Protein 4H79 (pdb70)

Solvent-accessible surface area: 9775 Å² total; per-residue (Å²): 155,38,72,38,0,0,73,12,0,16,80,36,0,114,63,6,12,67,13,17,131,116,94,65,108,177,9,56,48,5,0,41,107,8,56,184,23,34,70,192,147,119,52,15,4,10,41,110,107,3,94,84,122,30,59,135,59,159,171,147,18,53,101,31,0,30,50,0,0,50,13,0,0,13,4,0,0,13,0,5,74,69,50,137,132,71,118,0,6,60,104,66,69,8,3,0,67,0,0,46,150,37,12,84,108,93,99,48,60,97,94,16,67,148,99,10,72,84,2,1,96,13,141,74,46,143,20,2,24,95,83,0,107,84,2,0,58,68,0,62,202,78,38,13,12,1,4,0,0,58,3,0,16,14,3,19,64,23,90,64,121,111,3,10,110,130,1,76,74,31,12,32,162,7,5,110,115

CATH classification: 1.10.520.40

InterPro domains:
  IPR013382 CRISPR-associated protein Cse2 [PF09485] (41-193)
  IPR013382 CRISPR-associated protein Cse2 [TIGR02548] (31-194)
  IPR038287 Cse2 superfamily [G3DSA:1.10.520.40] (1-194)

Sequence (177 aa):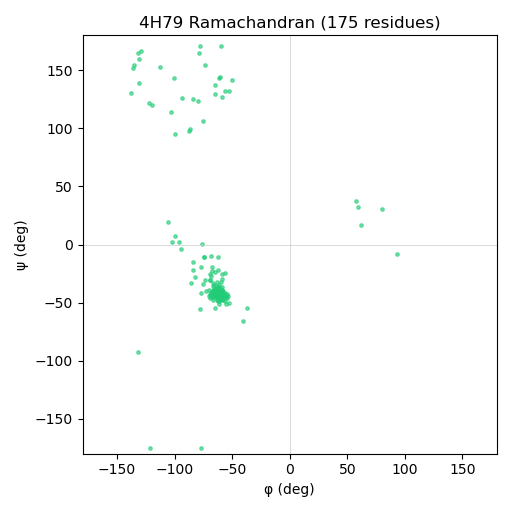
SLTWVGTFVDQRVREIQEGYRLDNPRAVATLARLRRGAGKLWGLILDDRFYADAPPLKEKDMEVAENSAHIALTLYAIHQQSRRDDRMHQRGWGLGEAVRRLMPSSEIDEPLRKRFVQVGHAVTYKALAQRLREIVTLLRRDAIPLDYGLLADQLYQFRTPQGAQRVRTAWGRGFHA

B-factor: mean 37.05, std 17.14, range [14.82, 121.48]

Radius of gyration: 15.54 Å; Cα contacts (8 Å, |Δi|>4): 210; chains: 1; bounding box: 42×28×43 Å

Foldseek 3Di:
DFDLLLVLLLVLLVVLQVCVLVVNPVSVVLLVVLQVCPLHPLVSQDDVSSVVPDDDDDDCLVVQSSLLSSLLSSLLSLLCPPVNPDRQADPPAALLLLLLVLDDVPDDPVVSVVLVLVLLVDPDLSSNSVSVSVSSNSSSVVVGHHHSSVSSRLSSLSPDPVSSVVSSVVSVVSNND

Secondary structure (DSSP, 8-state):
---HHHHHHHHHHHHHHHHHHTT-HHHHHHHHHHHHHTT--HHHH--HHHHHTPPP--TTHHHHHHHHHHHHHHHHHHHHTT--SS-SB-TT--HHHHHHTTS-TT---HHHHHHHHHHTT-SSHHHHHHHHHHHHHHHHHTT--B-HHHHHHHHHHTTSHHHHHHHHHHHHHHHH-

Structure (mmCIF, N/CA/C/O backbone):
data_4H79
#
_entry.id   4H79
#
_cell.length_a   86.749
_cell.length_b   86.749
_cell.length_c   70.016
_cell.angle_alpha   90.000
_cell.angle_beta   90.000
_cell.angle_gamma   120.000
#
_symmetry.space_group_name_H-M   'P 61'
#
loop_
_entity.id
_entity.type
_entity.pdbx_description
1 polymer 'CRISPR-associated protein, Cse2 family'
2 non-polymer 1,2-ETHANEDIOL
3 water water
#
loop_
_atom_site.group_PDB
_atom_site.id
_atom_site.type_symbol
_atom_site.label_atom_id
_atom_site.label_alt_id
_atom_site.label_comp_id
_atom_site.label_asym_id
_atom_site.label_entity_id
_atom_site.label_seq_id
_atom_site.pdbx_PDB_ins_code
_atom_site.Cartn_x
_atom_site.Cartn_y
_atom_site.Cartn_z
_atom_site.occupancy
_atom_site.B_iso_or_equiv
_atom_site.auth_seq_id
_atom_site.auth_comp_id
_atom_site.auth_asym_id
_atom_site.auth_atom_id
_atom_site.pdbx_PDB_model_num
ATOM 1 N N . SER A 1 13 ? -26.701 47.504 13.767 1.00 53.89 11 SER A N 1
ATOM 2 C CA . SER A 1 13 ? -26.117 47.875 12.432 1.00 45.17 11 SER A CA 1
ATOM 3 C C . SER A 1 13 ? -25.490 46.653 11.809 1.00 56.56 11 SER A C 1
ATOM 4 O O . SER A 1 13 ? -24.771 45.906 12.485 1.00 52.89 11 SER A O 1
ATOM 7 N N . LEU A 1 14 ? -25.754 46.458 10.521 1.00 39.90 12 LEU A N 1
ATOM 8 C CA . LEU A 1 14 ? -25.172 45.353 9.766 1.00 40.54 12 LEU A CA 1
ATOM 9 C C . LEU A 1 14 ? -23.968 45.756 8.884 1.00 42.60 12 LEU A C 1
ATOM 10 O O . LEU A 1 14 ? -23.910 46.862 8.299 1.00 37.71 12 LEU A O 1
ATOM 15 N N . THR A 1 15 ? -22.996 44.859 8.798 1.00 32.06 13 THR A N 1
ATOM 16 C CA . THR A 1 15 ? -21.887 45.069 7.859 1.00 36.25 13 THR A CA 1
ATOM 17 C C . THR A 1 15 ? -22.446 44.717 6.462 1.00 36.19 13 THR A C 1
ATOM 18 O O . THR A 1 15 ? -23.630 44.383 6.295 1.00 32.66 13 THR A O 1
ATOM 22 N N . TRP A 1 16 ? -21.574 44.738 5.474 1.00 33.37 14 TRP A N 1
ATOM 23 C CA . TRP A 1 16 ? -21.945 44.499 4.063 1.00 32.91 14 TRP A CA 1
ATOM 24 C C . TRP A 1 16 ? -22.525 43.116 3.892 1.00 34.42 14 TRP A C 1
ATOM 25 O O . TRP A 1 16 ? -23.491 42.943 3.095 1.00 35.92 14 TRP A O 1
ATOM 36 N N . VAL A 1 17 ? -22.028 42.122 4.653 1.00 33.42 15 VAL A N 1
ATOM 37 C CA . VAL A 1 17 ? -22.597 40.728 4.529 1.00 31.13 15 VAL A CA 1
ATOM 38 C C . VAL A 1 17 ? -24.055 40.659 4.987 1.00 30.45 15 VAL A C 1
ATOM 39 O O . VAL A 1 17 ? -24.947 40.206 4.233 1.00 27.60 15 VAL A O 1
ATOM 43 N N . GLY A 1 18 ? -24.297 41.105 6.216 1.00 29.89 16 GLY A N 1
ATOM 44 C CA . GLY A 1 18 ? -25.660 41.092 6.816 1.00 24.95 16 GLY A CA 1
ATOM 45 C C . GLY A 1 18 ? -26.584 42.057 6.100 1.00 25.62 16 GLY A C 1
ATOM 46 O O . GLY A 1 18 ? -27.759 41.763 5.958 1.00 26.58 16 GLY A O 1
ATOM 47 N N . THR A 1 19 ? -26.083 43.183 5.594 1.00 25.34 17 THR A N 1
ATOM 48 C CA . THR A 1 19 ? -26.951 44.136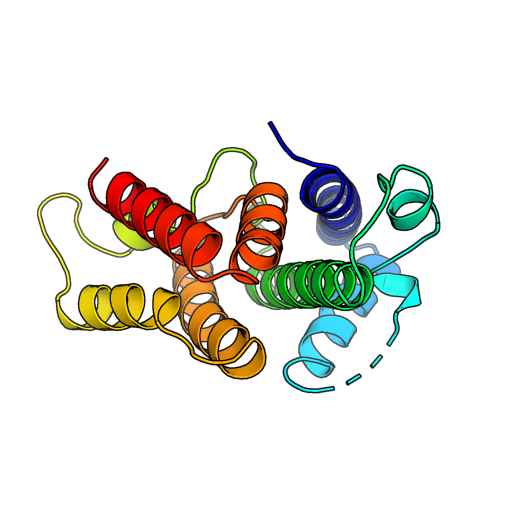 4.875 1.00 28.60 17 THR A CA 1
ATOM 49 C C . THR A 1 19 ? -27.529 43.532 3.598 1.00 30.85 17 THR A C 1
ATOM 50 O O . THR A 1 19 ? -28.730 43.682 3.289 1.00 30.02 17 THR A O 1
ATOM 54 N N . PHE A 1 20 ? -26.666 42.833 2.861 1.00 27.22 18 PHE A N 1
ATOM 55 C CA . PHE A 1 20 ? -27.124 42.091 1.682 1.00 28.50 18 PHE A CA 1
ATOM 56 C C . PHE A 1 20 ? -28.123 41.026 2.036 1.00 30.92 18 PHE A C 1
ATOM 57 O O . PHE A 1 20 ? -29.172 40.905 1.351 1.00 25.47 18 PHE A O 1
ATOM 65 N N . VAL A 1 21 ? -27.789 40.210 3.054 1.00 27.46 19 VAL A N 1
ATOM 66 C CA . VAL A 1 21 ? -28.644 39.064 3.368 1.00 22.52 19 VAL A CA 1
ATOM 67 C C . VAL A 1 21 ? -30.012 39.555 3.845 1.00 27.21 19 VAL A C 1
ATOM 68 O O . VAL A 1 21 ? -31.028 38.997 3.485 1.00 22.76 19 VAL A O 1
ATOM 72 N N . ASP A 1 22 ? -30.033 40.609 4.655 1.00 24.69 20 ASP A N 1
ATOM 73 C CA . ASP A 1 22 ? -31.303 41.184 5.102 1.00 25.75 20 ASP A CA 1
ATOM 74 C C . ASP A 1 22 ? -32.189 41.587 3.881 1.00 27.39 20 ASP A C 1
ATOM 75 O O . ASP A 1 22 ? -33.405 41.326 3.870 1.00 28.60 20 ASP A O 1
ATOM 80 N N . GLN A 1 23 ? -31.594 42.307 2.901 1.00 28.78 21 GLN A N 1
ATOM 81 C CA . GLN A 1 23 ? -32.319 42.788 1.729 1.00 27.77 21 GLN A CA 1
ATOM 82 C C . GLN A 1 23 ? -32.772 41.566 0.869 1.00 27.36 21 GLN A C 1
ATOM 83 O O . GLN A 1 23 ? -33.917 41.495 0.423 1.00 29.01 21 GLN A O 1
ATOM 89 N N . ARG A 1 24 ? -31.892 40.581 0.673 1.00 24.61 22 ARG A N 1
ATOM 90 C CA . ARG A 1 24 ? -32.242 39.445 -0.156 1.00 26.68 22 ARG A CA 1
ATOM 91 C C . ARG A 1 24 ? -33.369 38.580 0.512 1.00 26.30 22 ARG A C 1
ATOM 92 O O . ARG A 1 24 ? -34.300 38.142 -0.156 1.00 23.22 22 ARG A O 1
ATOM 100 N N . VAL A 1 25 ? -33.259 38.292 1.817 1.00 23.22 23 VAL A N 1
ATOM 101 C CA . VAL A 1 25 ? -34.278 37.479 2.523 1.00 19.26 23 VAL A CA 1
ATOM 102 C C . VAL A 1 25 ? -35.597 38.281 2.529 1.00 21.21 23 VAL A C 1
ATOM 103 O O . VAL A 1 25 ? -36.673 37.682 2.351 1.00 22.92 23 VAL A O 1
ATOM 107 N N . ARG A 1 26 ? -35.546 39.613 2.710 1.00 21.00 24 ARG A N 1
ATOM 108 C CA . ARG A 1 26 ? -36.813 40.397 2.699 1.00 23.40 24 ARG A CA 1
ATOM 109 C C . ARG A 1 26 ? -37.529 40.221 1.349 1.00 24.25 24 ARG A C 1
ATOM 110 O O . ARG A 1 26 ? -38.770 40.133 1.312 1.00 29.32 24 ARG A O 1
ATOM 118 N N . GLU A 1 27 ? -36.752 40.246 0.250 1.00 26.21 25 GLU A N 1
ATOM 119 C CA . GLU A 1 27 ? -37.296 40.075 -1.094 1.00 25.27 25 GLU A CA 1
ATOM 120 C C . GLU A 1 27 ? -37.954 38.732 -1.231 1.00 28.67 25 GLU A C 1
ATOM 121 O O . GLU A 1 27 ? -39.101 38.651 -1.696 1.00 24.25 25 GLU A O 1
ATOM 127 N N . ILE A 1 28 ? -37.239 37.664 -0.861 1.00 23.28 26 ILE A N 1
ATOM 128 C CA . ILE A 1 28 ? -37.797 36.323 -1.006 1.00 22.79 26 ILE A CA 1
ATOM 129 C C . ILE A 1 28 ? -39.007 36.162 -0.075 1.00 23.01 26 ILE A C 1
ATOM 130 O O . ILE A 1 28 ? -40.026 35.565 -0.441 1.00 20.73 26 ILE A O 1
ATOM 135 N N . GLN A 1 29 ? -38.880 36.703 1.135 1.00 20.41 27 GLN A N 1
ATOM 136 C CA . GLN A 1 29 ? -39.937 36.582 2.129 1.00 22.21 27 GLN A CA 1
ATOM 137 C C . GLN A 1 29 ? -41.248 37.265 1.638 1.00 21.51 27 GLN A C 1
ATOM 138 O O . GLN A 1 29 ? -42.366 36.698 1.787 1.00 26.26 27 GLN A O 1
ATOM 144 N N . GLU A 1 30 ? -41.127 38.464 1.068 1.00 21.00 28 GLU A N 1
ATOM 145 C CA . GLU A 1 30 ? -42.340 39.168 0.566 1.00 25.35 28 GLU A CA 1
ATOM 146 C C . GLU A 1 30 ? -42.939 38.380 -0.619 1.00 28.72 28 GLU A C 1
ATOM 147 O O . GLU A 1 30 ? -44.166 38.217 -0.739 1.00 29.92 28 GLU A O 1
ATOM 153 N N . GLY A 1 31 ? -42.072 37.860 -1.495 1.00 28.12 29 GLY A N 1
ATOM 154 C CA . GLY A 1 31 ? -42.528 37.009 -2.636 1.00 27.87 29 GLY A CA 1
ATOM 155 C C . GLY A 1 31 ? -43.255 35.748 -2.075 1.00 25.84 29 GLY A C 1
ATOM 156 O O . GLY A 1 31 ? -44.317 35.367 -2.581 1.00 28.70 29 GLY A O 1
ATOM 157 N N . TYR A 1 32 ? -42.746 35.132 -1.003 1.00 21.71 30 TYR A N 1
ATOM 158 C CA . TYR A 1 32 ? -43.397 33.935 -0.442 1.00 24.15 30 TYR A CA 1
ATOM 159 C C . TYR A 1 32 ? -44.745 34.275 0.142 1.00 27.15 30 TYR A C 1
ATOM 160 O O . TYR A 1 32 ? -45.690 33.488 0.023 1.00 28.69 30 TYR A O 1
ATOM 169 N N . ARG A 1 33 ? -44.812 35.432 0.806 1.00 25.07 31 ARG A N 1
ATOM 170 C CA . ARG A 1 33 ? -46.056 35.992 1.344 1.00 34.35 31 ARG A CA 1
ATOM 171 C C . ARG A 1 33 ? -47.139 36.146 0.264 1.00 37.15 31 ARG A C 1
ATOM 172 O O . ARG A 1 33 ? -48.312 35.794 0.501 1.00 35.44 31 ARG A O 1
ATOM 180 N N . LEU A 1 34 ? -46.730 36.679 -0.900 1.00 30.96 32 LEU A N 1
ATOM 181 C CA . LEU A 1 34 ? -47.589 36.802 -2.098 1.00 38.24 32 LEU A CA 1
ATOM 182 C C . LEU A 1 34 ? -47.787 35.466 -2.852 1.00 35.51 32 LEU A C 1
ATOM 183 O O . LEU A 1 34 ? -48.465 35.440 -3.853 1.00 37.88 32 LEU A O 1
ATOM 188 N N . ASP A 1 35 ? -47.203 34.367 -2.389 1.00 31.20 33 ASP A N 1
ATOM 189 C CA . ASP A 1 35 ? -47.299 33.079 -3.102 1.00 32.29 33 ASP A CA 1
ATOM 190 C C . ASP A 1 35 ? -46.713 33.195 -4.517 1.00 33.81 33 ASP A C 1
ATOM 191 O O . ASP A 1 35 ? -47.164 32.536 -5.442 1.00 31.26 33 ASP A O 1
ATOM 196 N N . ASN A 1 36 ? -45.700 34.048 -4.690 1.00 31.91 34 ASN A N 1
ATOM 197 C CA . ASN A 1 36 ? -44.999 34.165 -5.948 1.00 29.29 34 ASN A CA 1
ATOM 198 C C . ASN A 1 36 ? -44.244 32.831 -6.274 1.00 32.07 34 ASN A C 1
ATOM 199 O O . ASN A 1 36 ? -43.493 32.269 -5.426 1.00 27.43 34 ASN A O 1
ATOM 204 N N . PRO A 1 37 ? -44.452 32.312 -7.489 1.00 32.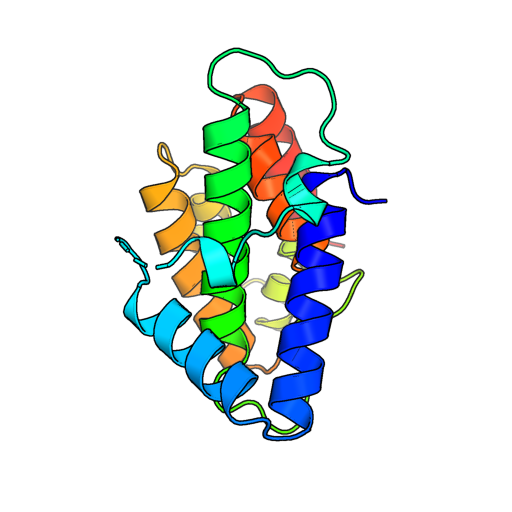61 35 PRO A N 1
ATOM 205 C CA . PRO A 1 37 ? -43.860 30.984 -7.836 1.00 29.95 35 PRO A CA 1
ATOM 206 C C . PRO A 1 37 ? -42.325 30.990 -7.786 1.00 28.06 35 PRO A C 1
ATOM 207 O O . PRO A 1 37 ? -41.747 29.981 -7.382 1.00 22.23 35 PRO A O 1
ATOM 211 N N . ARG A 1 38 ? -41.681 32.094 -8.186 1.00 23.20 36 ARG A N 1
ATOM 212 C CA . ARG A 1 38 ? -40.234 32.145 -8.153 1.00 26.05 36 ARG A CA 1
ATOM 213 C C . ARG A 1 38 ? -39.717 32.041 -6.699 1.00 23.53 36 ARG A C 1
ATOM 214 O O . ARG A 1 38 ? -38.743 31.322 -6.434 1.00 24.19 36 ARG A O 1
ATOM 222 N N . ALA A 1 39 ? -40.344 32.785 -5.789 1.00 26.17 37 ALA A N 1
ATOM 223 C CA . ALA A 1 39 ? -39.979 32.781 -4.347 1.00 24.54 37 ALA A CA 1
ATOM 224 C C . ALA A 1 39 ? -40.213 31.365 -3.768 1.00 22.12 37 ALA A C 1
ATOM 225 O O . ALA A 1 39 ? -39.344 30.831 -3.038 1.00 22.24 37 ALA A O 1
ATOM 227 N N . VAL A 1 40 ? -41.362 30.754 -4.071 1.00 20.49 38 VAL A N 1
ATOM 228 C CA . VAL A 1 40 ? -41.655 29.407 -3.590 1.00 23.72 38 VAL A CA 1
ATOM 229 C C . VAL A 1 40 ? -40.567 28.394 -4.062 1.00 21.66 38 VAL A C 1
ATOM 230 O O . VAL A 1 40 ? -40.061 27.583 -3.263 1.00 17.58 38 VAL A O 1
ATOM 234 N N . ALA A 1 41 ? -40.230 28.430 -5.348 1.00 19.94 39 ALA A N 1
ATOM 235 C CA . ALA A 1 41 ? -39.208 27.510 -5.934 1.00 22.08 39 ALA A CA 1
ATOM 236 C C . ALA A 1 41 ? -37.848 27.781 -5.349 1.00 21.25 39 ALA A C 1
ATOM 237 O O . ALA A 1 41 ? -37.108 26.849 -5.081 1.00 21.45 39 ALA A O 1
ATOM 239 N N . THR A 1 42 ? -37.488 29.071 -5.170 1.00 19.66 40 THR A N 1
ATOM 240 C CA . THR A 1 42 ? -36.203 29.404 -4.615 1.00 19.56 40 THR A CA 1
ATOM 241 C C . THR A 1 42 ? -35.995 28.864 -3.191 1.00 19.43 40 THR A C 1
ATOM 242 O O . THR A 1 42 ? -34.952 28.247 -2.884 1.00 18.39 40 THR A O 1
ATOM 246 N N . LEU A 1 43 ? -36.985 29.060 -2.326 1.00 18.47 41 LEU A N 1
ATOM 247 C CA . LEU A 1 43 ? -36.887 28.538 -0.945 1.00 17.61 41 LEU A CA 1
ATOM 248 C C . LEU A 1 43 ? -36.855 27.004 -0.987 1.00 15.45 41 LEU A C 1
ATOM 249 O O . LEU A 1 43 ? -36.018 26.399 -0.255 1.00 18.03 41 LEU A O 1
ATOM 254 N N . ALA A 1 44 ? -37.673 26.358 -1.845 1.00 16.47 42 ALA A N 1
ATOM 255 C CA . ALA A 1 44 ? -37.644 24.872 -1.932 1.00 18.81 42 ALA A CA 1
ATOM 256 C C . ALA A 1 44 ? -36.291 24.376 -2.408 1.00 21.42 42 ALA A C 1
ATOM 257 O O . ALA A 1 44 ? -35.729 23.351 -1.889 1.00 19.72 42 ALA A O 1
ATOM 259 N N . ARG A 1 45 ? -35.742 25.038 -3.431 1.00 21.40 43 ARG A N 1
ATOM 260 C CA . ARG A 1 45 ? -34.377 24.604 -3.923 1.00 22.72 43 ARG A CA 1
ATOM 261 C C . ARG A 1 45 ? -33.272 24.796 -2.868 1.00 25.36 43 ARG A C 1
ATOM 262 O O . ARG A 1 45 ? -32.353 23.945 -2.755 1.00 20.88 43 ARG A O 1
ATOM 270 N N . LEU A 1 46 ? -33.353 25.901 -2.111 1.00 20.34 44 LEU A N 1
ATOM 271 C CA . LEU A 1 46 ? -32.436 26.118 -0.987 1.00 22.11 44 LEU A CA 1
ATOM 272 C C . LEU A 1 46 ? -32.525 24.982 0.060 1.00 25.05 44 LEU A C 1
ATOM 273 O O . LEU A 1 46 ? -31.478 24.449 0.501 1.00 24.07 44 LEU A O 1
ATOM 278 N N . ARG A 1 47 ? -33.759 24.588 0.446 1.00 19.68 45 ARG A N 1
ATOM 279 C CA . ARG A 1 47 ? -33.863 23.427 1.310 1.00 21.15 45 ARG A CA 1
ATOM 280 C C . ARG A 1 47 ? -33.291 22.141 0.723 1.00 24.31 45 ARG A C 1
ATOM 281 O O . ARG A 1 47 ? -32.664 21.351 1.416 1.00 24.05 45 ARG A O 1
ATOM 289 N N . ARG A 1 48 ? -33.532 21.889 -0.556 1.00 21.40 46 ARG A N 1
ATOM 290 C CA . ARG A 1 48 ? -33.095 20.641 -1.169 1.00 28.36 46 ARG A CA 1
ATOM 291 C C . ARG A 1 48 ? -31.564 20.663 -1.265 1.00 26.97 46 ARG A C 1
ATOM 292 O O . ARG A 1 48 ? -30.904 19.600 -1.237 1.00 29.24 46 ARG A O 1
ATOM 300 N N . GLY A 1 49 ? -30.991 21.865 -1.409 1.00 29.46 47 GLY A N 1
ATOM 301 C CA . GLY A 1 49 ? -29.508 22.053 -1.415 1.00 32.20 47 GLY A CA 1
ATOM 302 C C . GLY A 1 49 ? -28.788 21.948 -0.076 1.00 39.70 47 GLY A C 1
ATOM 303 O O . GLY A 1 49 ? -27.541 21.870 -0.053 1.00 47.93 47 GLY A O 1
ATOM 304 N N . ALA A 1 50 ? -29.541 21.911 1.034 1.00 42.07 48 ALA A N 1
ATOM 305 C CA . ALA A 1 50 ? -28.952 21.957 2.384 1.00 48.64 48 ALA A CA 1
ATOM 306 C C . ALA A 1 50 ? -27.925 20.851 2.619 1.00 60.60 48 ALA A C 1
ATOM 307 O O . ALA A 1 50 ? -28.178 19.686 2.305 1.00 53.53 48 ALA A O 1
ATOM 309 N N . GLY A 1 51 ? -26.764 21.242 3.154 1.00 73.69 49 GLY A N 1
ATOM 310 C CA . GLY A 1 51 ? -25.676 20.332 3.528 1.00 85.73 49 GLY A CA 1
ATOM 311 C C . GLY A 1 51 ? -24.790 19.867 2.381 1.00 83.32 49 GLY A C 1
ATOM 312 O O . GLY A 1 51 ? -24.242 18.768 2.441 1.00 96.79 49 GLY A O 1
ATOM 313 N N . LYS A 1 52 ? -24.617 20.701 1.350 1.00 69.36 50 LYS A N 1
ATOM 314 C CA . LYS A 1 52 ? -23.965 20.256 0.109 1.00 74.70 50 LYS A CA 1
ATOM 315 C C . LYS A 1 52 ? -22.850 21.143 -0.465 1.00 74.64 50 LYS A C 1
ATOM 316 O O . LYS A 1 52 ? -22.665 22.271 -0.031 1.00 77.60 50 LYS A O 1
ATOM 322 N N . LEU A 1 60 ? -27.894 26.746 -6.501 1.00 61.03 58 LEU A N 1
ATOM 323 C CA . LEU A 1 60 ? -27.294 27.701 -7.416 1.00 75.41 58 LEU A CA 1
ATOM 324 C C . LEU A 1 60 ? -27.009 29.027 -6.696 1.00 67.56 58 LEU A C 1
ATOM 325 O O . LEU A 1 60 ? -27.897 29.650 -6.054 1.00 63.44 58 LEU A O 1
ATOM 330 N N . TRP A 1 61 ? -25.737 29.411 -6.801 1.00 74.68 59 TRP A N 1
ATOM 331 C CA . TRP A 1 61 ? -25.236 30.741 -6.462 1.00 65.12 59 TRP A CA 1
ATOM 332 C C . TRP A 1 61 ? -26.147 31.888 -6.798 1.00 46.65 59 TRP A C 1
ATOM 333 O O . TRP A 1 61 ? -26.386 32.746 -5.940 1.00 41.85 59 TRP A O 1
ATOM 344 N N . GLY A 1 62 ? -26.565 31.952 -8.074 1.00 54.49 60 GLY A N 1
ATOM 345 C CA . GLY A 1 62 ? -27.320 33.085 -8.646 1.00 51.18 60 GLY A CA 1
ATOM 346 C C . GLY A 1 62 ? -28.609 33.436 -7.923 1.00 56.87 60 GLY A C 1
ATOM 347 O O . GLY A 1 62 ? -29.064 34.585 -8.015 1.00 73.19 60 GLY A O 1
ATOM 348 N N . LEU A 1 63 ? -29.188 32.454 -7.209 1.00 59.57 61 LEU A N 1
ATOM 349 C CA . LEU A 1 63 ? -30.397 32.661 -6.386 1.00 72.60 61 LEU A CA 1
ATOM 350 C C . LEU A 1 63 ? -30.050 33.357 -5.085 1.00 72.89 61 LEU A C 1
ATOM 351 O O . LEU A 1 63 ? -30.781 34.220 -4.608 1.00 82.15 61 LEU A O 1
ATOM 356 N N . ILE A 1 64 ? -28.947 32.934 -4.485 1.00 54.03 62 ILE A N 1
ATOM 357 C CA . ILE A 1 64 ? -28.554 33.480 -3.218 1.00 50.94 62 ILE A CA 1
ATOM 358 C C . ILE A 1 64 ? -27.910 34.848 -3.459 1.00 56.39 62 ILE A C 1
ATOM 359 O O . ILE A 1 64 ? -28.380 35.851 -2.899 1.00 53.53 62 ILE A O 1
ATOM 364 N N . LEU A 1 65 ? -26.875 34.885 -4.317 1.00 40.74 63 LEU A N 1
ATOM 365 C CA . LEU A 1 65 ? -25.893 35.999 -4.373 1.00 41.49 63 LEU A CA 1
ATOM 366 C C . LEU A 1 65 ? -25.881 36.691 -5.734 1.00 42.52 63 LEU A C 1
ATOM 367 O O . LEU A 1 65 ? -25.646 36.066 -6.738 1.00 54.41 63 LEU A O 1
ATOM 372 N N . ASP A 1 66 ? -26.166 37.977 -5.757 1.00 32.22 64 ASP A N 1
ATOM 373 C CA . ASP A 1 66 ? -26.112 38.748 -7.019 1.00 35.21 64 ASP A CA 1
ATOM 374 C C . ASP A 1 66 ? -25.116 39.886 -6.852 1.00 33.88 64 ASP A C 1
ATOM 375 O O . ASP A 1 66 ? -24.467 40.016 -5.794 1.00 29.60 64 ASP A O 1
ATOM 380 N N . ASP A 1 67 ? -25.032 40.735 -7.874 1.00 32.35 65 ASP A N 1
ATOM 381 C CA . ASP A 1 67 ? -23.920 41.733 -7.945 1.00 30.48 65 ASP A CA 1
ATOM 382 C C . ASP A 1 67 ? -23.985 42.706 -6.764 1.00 31.02 65 ASP A C 1
ATOM 383 O O . ASP A 1 67 ? -22.955 43.295 -6.393 1.00 33.87 65 ASP A O 1
ATOM 388 N N . ARG A 1 68 ? -25.166 42.856 -6.146 1.00 27.73 66 ARG A N 1
ATOM 389 C CA . ARG A 1 68 ? -25.289 43.797 -5.011 1.00 32.26 66 ARG A CA 1
ATOM 390 C C . ARG A 1 68 ? -24.416 43.353 -3.848 1.00 32.40 66 ARG A C 1
ATOM 391 O O . ARG A 1 68 ? -23.896 44.191 -3.116 1.00 41.83 66 ARG A O 1
ATOM 399 N N . PHE A 1 69 ? -24.248 42.040 -3.690 1.00 34.10 67 PHE A N 1
ATOM 400 C CA . PHE A 1 69 ? -23.396 41.454 -2.629 1.00 37.55 67 PHE A CA 1
ATOM 401 C C . PHE A 1 69 ? -21.920 41.817 -2.804 1.00 35.48 67 PHE A C 1
ATOM 402 O O . PHE A 1 69 ? -21.220 42.152 -1.810 1.00 32.92 67 PHE A O 1
ATOM 410 N N . TYR A 1 70 ? -21.441 41.760 -4.066 1.00 32.97 68 TYR A N 1
ATOM 411 C CA . TYR A 1 70 ? -20.010 42.006 -4.385 1.00 34.93 68 TYR A CA 1
ATOM 412 C C . TYR A 1 70 ? -19.700 43.490 -4.493 1.00 40.31 68 TYR A C 1
ATOM 413 O O . TYR A 1 70 ? -18.568 43.906 -4.248 1.00 38.46 68 TYR A O 1
ATOM 422 N N . ALA A 1 71 ? -20.707 44.284 -4.877 1.00 35.98 69 ALA A N 1
ATOM 423 C CA . ALA A 1 71 ? -20.454 45.682 -5.312 1.00 48.19 69 ALA A CA 1
ATOM 424 C C . ALA A 1 71 ? -20.011 46.609 -4.170 1.00 43.99 69 ALA A C 1
ATOM 425 O O . ALA A 1 71 ? -19.317 47.582 -4.409 1.00 49.39 69 ALA A O 1
ATOM 427 N N . ASP A 1 72 ? -20.474 46.328 -2.950 1.00 44.32 70 ASP A N 1
ATOM 428 C CA . ASP A 1 72 ? -20.117 47.152 -1.812 1.00 55.41 70 ASP A CA 1
ATOM 429 C C . ASP A 1 72 ? -19.024 46.518 -0.924 1.00 52.30 70 ASP A C 1
ATOM 430 O O . ASP A 1 72 ? -18.647 47.103 0.073 1.00 57.31 70 ASP A O 1
ATOM 435 N N . ALA A 1 73 ? -18.498 45.345 -1.288 1.00 47.95 71 ALA A N 1
ATOM 436 C CA . ALA A 1 73 ? -17.609 44.626 -0.387 1.00 40.88 71 ALA A CA 1
ATOM 437 C C . ALA A 1 73 ? -16.315 45.426 -0.168 1.00 45.04 71 ALA A C 1
ATOM 438 O O . ALA A 1 73 ? -15.763 45.996 -1.114 1.00 39.23 71 ALA A O 1
ATOM 440 N N . PRO A 1 74 ? -15.839 45.493 1.083 1.00 50.67 72 PRO A N 1
ATOM 441 C CA . PRO A 1 74 ? -14.612 46.229 1.408 1.00 55.90 72 PRO A CA 1
ATOM 442 C C . PRO A 1 74 ? -13.431 45.349 0.990 1.00 47.66 72 PRO A C 1
ATOM 443 O O . PRO A 1 74 ? -13.634 44.156 0.631 1.00 53.45 72 PRO A O 1
ATOM 447 N N . PRO A 1 75 ? -12.221 45.909 1.033 1.00 56.68 73 PRO A N 1
ATOM 448 C CA . PRO A 1 75 ? -10.993 45.133 0.819 1.00 53.79 73 PRO A CA 1
ATOM 449 C C . PRO A 1 75 ? -11.028 43.904 1.699 1.00 55.78 73 PRO A C 1
ATOM 450 O O . PRO A 1 75 ? -11.473 44.005 2.833 1.00 53.02 73 PRO A O 1
ATOM 454 N N . LEU A 1 76 ? -10.556 42.767 1.197 1.00 61.69 74 LEU A N 1
ATOM 455 C CA . LEU A 1 76 ? -10.730 41.507 1.921 1.00 60.23 74 LEU A CA 1
ATOM 456 C C . LEU A 1 76 ? -9.463 40.693 2.053 1.00 68.62 74 LEU A C 1
ATOM 457 O O . LEU A 1 76 ? -8.745 40.612 1.104 1.00 52.98 74 LEU A O 1
ATOM 462 N N . LYS A 1 77 ? -9.211 40.084 3.225 1.00 72.54 75 LYS A N 1
ATOM 463 C CA . LYS A 1 77 ? -8.108 39.082 3.393 1.00 77.32 75 LYS A CA 1
ATOM 464 C C . LYS A 1 77 ? -8.236 37.840 2.467 1.00 71.57 75 LYS A C 1
ATOM 465 O O . LYS A 1 77 ? -9.276 37.656 1.811 1.00 88.13 75 LYS A O 1
ATOM 471 N N . GLU A 1 78 ? -7.187 37.002 2.430 1.00 69.66 76 GLU A N 1
ATOM 472 C CA . GLU A 1 78 ? -7.094 35.820 1.530 1.00 85.15 76 GLU A CA 1
ATOM 473 C C . GLU A 1 78 ? -8.348 34.939 1.295 1.00 77.32 76 GLU A C 1
ATOM 474 O O . GLU A 1 78 ? -8.833 34.873 0.179 1.00 98.64 76 GLU A O 1
ATOM 480 N N . LYS A 1 79 ? -8.869 34.239 2.286 1.00 65.13 77 LYS A N 1
ATOM 481 C CA . LYS A 1 79 ? -10.043 33.400 1.987 1.00 71.18 77 LYS A CA 1
ATOM 482 C C . LYS A 1 79 ? -11.356 33.968 2.514 1.00 63.18 77 LYS A C 1
ATOM 483 O O . LYS A 1 79 ? -12.360 33.245 2.656 1.00 58.44 77 LYS A O 1
ATOM 489 N N . ASP A 1 80 ? -11.354 35.273 2.787 1.00 52.69 78 ASP A N 1
ATOM 490 C CA . ASP A 1 80 ? -12.482 35.880 3.487 1.00 50.16 78 ASP A CA 1
ATOM 491 C C . ASP A 1 80 ? -13.750 36.023 2.605 1.00 58.97 78 ASP A C 1
ATOM 492 O O . ASP A 1 80 ? -14.906 35.928 3.130 1.00 42.53 78 ASP A O 1
ATOM 497 N N . MET A 1 81 ? -13.559 36.208 1.285 1.00 42.95 79 MET A N 1
ATOM 498 C CA . MET A 1 81 ? -14.712 36.265 0.378 1.00 45.55 79 MET A CA 1
ATOM 499 C C . MET A 1 81 ? -15.459 34.938 0.394 1.00 41.77 79 MET A C 1
ATOM 500 O O . MET A 1 81 ? -16.687 34.936 0.431 1.00 40.59 79 MET A O 1
ATOM 505 N N . GLU A 1 82 ? -14.720 33.818 0.380 1.00 37.06 80 GLU A N 1
ATOM 506 C CA . GLU A 1 82 ? -15.323 32.474 0.372 1.00 41.75 80 GLU A CA 1
ATOM 507 C C . GLU A 1 82 ? -16.134 32.233 1.631 1.00 39.78 80 GLU A C 1
ATOM 508 O O . GLU A 1 82 ? -17.155 31.524 1.577 1.00 39.85 80 GLU A O 1
ATOM 514 N N . VAL A 1 83 ? -15.627 32.739 2.768 1.00 38.26 81 VAL A N 1
ATOM 515 C CA . VAL A 1 83 ? -16.299 32.572 4.053 1.00 30.47 81 VAL A CA 1
ATOM 516 C C . VAL A 1 83 ? -17.580 33.431 4.044 1.00 32.30 81 VAL A C 1
ATOM 517 O O . VAL A 1 83 ? -18.625 32.969 4.465 1.00 35.61 81 VAL A O 1
ATOM 521 N N . ALA A 1 84 ? -17.495 34.670 3.552 1.00 30.12 82 ALA A N 1
ATOM 522 C CA . ALA A 1 84 ? -18.670 35.549 3.447 1.00 30.96 82 ALA A CA 1
ATOM 523 C C . ALA A 1 84 ? -19.739 34.959 2.549 1.00 29.84 82 ALA A C 1
ATOM 524 O O . ALA A 1 84 ? -20.932 35.007 2.887 1.00 28.48 82 ALA A O 1
ATOM 526 N N . GLU A 1 85 ? -19.323 34.403 1.400 1.00 29.93 83 GLU A N 1
ATOM 527 C CA . GLU A 1 85 ? -20.277 33.725 0.491 1.00 31.76 83 GLU A CA 1
ATOM 528 C C . GLU A 1 85 ? -20.918 32.511 1.173 1.00 32.12 83 GLU A C 1
ATOM 529 O O . GLU A 1 85 ? -22.151 32.291 1.113 1.00 31.20 83 GLU A O 1
ATOM 535 N N . ASN A 1 86 ? -20.081 31.712 1.832 1.00 31.82 84 ASN A N 1
ATOM 536 C CA . ASN A 1 86 ? -20.599 30.591 2.608 1.00 31.63 84 ASN A CA 1
ATOM 537 C C . ASN A 1 86 ? -21.556 30.989 3.767 1.00 29.17 84 ASN A C 1
ATOM 538 O O . ASN A 1 86 ? -22.606 30.341 4.012 1.00 29.13 84 ASN A O 1
ATOM 543 N N . SER A 1 87 ? -21.222 32.067 4.458 1.00 29.31 85 SER A N 1
ATOM 544 C CA . SER A 1 87 ? -22.089 32.597 5.512 1.00 29.76 85 SER A CA 1
ATOM 545 C C . SER A 1 87 ? -23.441 33.019 4.980 1.00 29.63 85 SER A C 1
ATOM 546 O O . SER A 1 87 ? -24.455 32.716 5.621 1.00 26.34 85 SER A O 1
ATOM 549 N N . ALA A 1 88 ? -23.461 33.728 3.847 1.00 30.03 86 ALA A N 1
ATOM 550 C CA . ALA A 1 88 ? -24.728 34.104 3.175 1.00 27.43 86 ALA A CA 1
ATOM 551 C C . ALA A 1 88 ? -25.498 32.869 2.742 1.00 25.06 86 ALA A C 1
ATOM 552 O O . ALA A 1 88 ? -26.745 32.777 2.915 1.00 28.03 86 ALA A O 1
ATOM 554 N N . HIS A 1 89 ? -24.769 31.903 2.203 1.00 25.02 87 HIS A N 1
ATOM 555 C CA . HIS A 1 89 ? -25.411 30.637 1.755 1.00 25.39 87 HIS A CA 1
ATOM 556 C C . HIS A 1 89 ? -26.069 29.888 2.925 1.00 24.71 87 HIS A C 1
ATOM 557 O O . HIS A 1 89 ? -27.263 29.406 2.833 1.00 21.62 87 HIS A O 1
ATOM 564 N N . ILE A 1 90 ? -25.333 29.768 4.053 1.00 24.29 88 ILE A N 1
ATOM 565 C CA . ILE A 1 90 ? -25.915 29.103 5.248 1.00 24.48 88 ILE A CA 1
ATOM 566 C C . ILE A 1 90 ? -27.159 29.873 5.762 1.00 23.73 88 ILE A C 1
ATOM 567 O O . ILE A 1 90 ? -28.207 29.258 6.084 1.00 21.10 88 ILE A O 1
ATOM 572 N N . ALA A 1 91 ? -27.022 31.211 5.863 1.00 21.73 89 ALA A N 1
ATOM 573 C CA . ALA A 1 91 ? -28.145 32.000 6.384 1.00 22.83 89 ALA A CA 1
ATOM 574 C C . ALA A 1 91 ? -29.391 31.825 5.522 1.00 19.90 89 ALA A C 1
ATOM 575 O O . ALA A 1 91 ? -30.516 31.676 6.072 1.00 22.34 89 ALA A O 1
ATOM 577 N N . LEU A 1 92 ? -29.239 31.945 4.194 1.00 20.62 90 LEU A N 1
ATOM 578 C CA . LEU A 1 92 ? -30.395 31.793 3.268 1.00 22.70 90 LEU A CA 1
ATOM 579 C C . LEU A 1 92 ? -31.002 30.419 3.353 1.00 20.68 90 LEU A C 1
ATOM 580 O O . LEU A 1 92 ? -32.249 30.289 3.310 1.00 19.25 90 LEU A O 1
ATOM 585 N N . THR A 1 93 ? -30.139 29.394 3.470 1.00 22.59 91 THR A N 1
ATOM 586 C CA . THR A 1 93 ? -30.668 27.960 3.562 1.00 21.73 91 THR A CA 1
ATOM 587 C C . THR A 1 93 ? -31.425 27.810 4.851 1.00 19.39 91 THR A C 1
ATOM 588 O O . THR A 1 93 ? -32.530 27.211 4.895 1.00 17.06 91 THR A O 1
ATOM 592 N N . LEU A 1 94 ? -30.853 28.321 5.973 1.00 18.86 92 LEU A N 1
ATOM 593 C CA . LEU A 1 94 ? -31.582 28.258 7.264 1.00 16.08 92 LEU A CA 1
ATOM 594 C C . LEU A 1 94 ? -32.925 29.000 7.163 1.00 17.95 92 LEU A C 1
ATOM 595 O O . LEU A 1 94 ? -33.969 28.517 7.646 1.00 19.91 92 LEU A O 1
ATOM 600 N N . TYR A 1 95 ? -32.912 30.197 6.596 1.00 19.84 93 TYR A N 1
ATOM 601 C CA . TYR A 1 95 ? -34.185 30.918 6.464 1.00 18.81 93 TYR A CA 1
ATOM 602 C C . TYR A 1 95 ? -35.240 30.096 5.670 1.00 19.01 93 TYR A C 1
ATOM 603 O O . TYR A 1 95 ? -36.458 30.095 6.015 1.00 20.22 93 TYR A O 1
ATOM 612 N N . ALA A 1 96 ? -34.798 29.458 4.562 1.00 16.58 94 ALA A N 1
ATOM 613 C CA . ALA A 1 96 ? -35.713 28.619 3.742 1.00 17.82 94 ALA A CA 1
ATOM 614 C C . ALA A 1 96 ? -36.348 27.500 4.556 1.00 15.77 94 ALA A C 1
ATOM 615 O O . ALA A 1 96 ? -37.517 27.166 4.379 1.00 16.43 94 ALA A O 1
ATOM 617 N N . ILE A 1 97 ? -35.554 26.904 5.426 1.00 15.71 95 ILE A N 1
ATOM 618 C CA . ILE A 1 97 ? -36.079 25.855 6.331 1.00 18.37 95 ILE A CA 1
ATOM 619 C C . ILE A 1 97 ? -37.037 26.474 7.340 1.00 16.77 95 ILE A C 1
ATOM 620 O O . ILE A 1 97 ? -38.158 25.972 7.552 1.00 17.93 95 ILE A O 1
ATOM 625 N N . HIS A 1 98 ? -36.647 27.644 7.891 1.00 17.92 96 HIS A N 1
ATOM 626 C CA . HIS A 1 98 ? -37.480 28.362 8.911 1.00 16.72 96 HIS A CA 1
ATOM 627 C C . HIS A 1 98 ? -38.816 28.804 8.404 1.00 16.62 96 HIS A C 1
ATOM 628 O O . HIS A 1 98 ? -39.864 28.623 9.073 1.00 15.04 96 HIS A O 1
ATOM 635 N N . GLN A 1 99 ? -38.851 29.356 7.182 1.00 18.02 97 GLN A N 1
ATOM 636 C CA . GLN A 1 99 ? -40.105 29.924 6.599 1.00 17.52 97 GLN A CA 1
ATOM 637 C C . GLN A 1 99 ? -41.108 28.883 6.058 1.00 16.66 97 GLN A C 1
ATOM 638 O O . GLN A 1 99 ? -42.307 29.148 5.972 1.00 21.95 97 GLN A O 1
ATOM 644 N N . GLN A 1 100 ? -40.653 27.658 5.785 1.00 17.73 98 GLN A N 1
ATOM 645 C CA . GLN A 1 100 ? -41.464 26.714 5.020 1.00 18.71 98 GLN A CA 1
ATOM 646 C C . GLN A 1 100 ? -42.814 26.447 5.719 1.00 25.60 98 GLN A C 1
ATOM 647 O O . GLN A 1 100 ? -42.863 26.099 6.924 1.00 24.83 98 GLN A O 1
ATOM 653 N N . SER A 1 101 ? -43.895 26.640 4.942 1.00 24.76 99 SER A N 1
ATOM 654 C CA . SER A 1 101 ? -45.283 26.433 5.389 1.00 35.57 99 SER A CA 1
ATOM 655 C C . SER A 1 101 ? -45.689 27.346 6.554 1.00 39.02 99 SER A C 1
ATOM 656 O O . SER A 1 101 ? -46.635 27.059 7.272 1.00 43.54 99 SER A O 1
ATOM 659 N N . ARG A 1 102 ? -44.935 28.403 6.799 1.00 32.95 100 ARG A N 1
ATOM 660 C CA . ARG A 1 102 ? -45.348 29.368 7.812 1.00 32.90 100 ARG A CA 1
ATOM 661 C C . ARG A 1 102 ? -45.959 30.491 7.012 1.00 34.47 100 ARG A C 1
ATOM 662 O O . ARG A 1 102 ? -45.280 31.355 6.502 1.00 35.40 100 ARG A O 1
ATOM 670 N N . ARG A 1 103 ? -47.270 30.421 6.875 1.00 37.17 101 ARG A N 1
ATOM 671 C CA . ARG A 1 103 ? -48.042 31.321 6.015 1.00 48.95 101 ARG A CA 1
ATOM 672 C C . ARG A 1 103 ? -48.354 32.582 6.836 1.00 53.67 101 ARG A C 1
ATOM 673 O O . ARG A 1 103 ? -48.360 33.680 6.305 1.00 58.05 101 ARG A O 1
ATOM 681 N N . ASP A 1 104 ? -48.546 32.412 8.143 1.00 48.38 102 ASP A N 1
ATOM 682 C CA . ASP A 1 104 ? -49.057 33.489 9.003 1.00 65.91 102 ASP A CA 1
ATOM 683 C C . ASP A 1 104 ? -48.066 34.585 9.351 1.00 63.72 102 ASP A C 1
ATOM 684 O O . ASP A 1 104 ? -48.461 35.728 9.461 1.00 59.24 102 ASP A O 1
ATOM 689 N N . ASP A 1 105 ? -46.786 34.253 9.494 1.00 49.24 103 ASP A N 1
ATOM 690 C CA . ASP A 1 105 ? -45.865 35.188 10.046 1.00 37.65 103 ASP A CA 1
ATOM 691 C C . ASP A 1 105 ? -44.530 35.254 9.259 1.00 29.26 103 ASP A C 1
ATOM 692 O O . ASP A 1 105 ? -44.157 34.277 8.601 1.00 29.52 103 ASP A O 1
ATOM 697 N N . ARG A 1 106 ? -43.831 36.403 9.340 1.00 23.10 104 ARG A N 1
ATOM 698 C CA . ARG A 1 106 ? -42.482 36.498 8.793 1.00 27.24 104 ARG A CA 1
ATOM 699 C C . ARG A 1 106 ? -41.424 35.892 9.728 1.00 28.59 104 ARG A C 1
ATOM 700 O O . ARG A 1 106 ? -41.271 36.344 10.883 1.00 26.77 104 ARG A O 1
ATOM 708 N N . MET A 1 107 ? -40.666 34.929 9.221 1.00 21.50 105 MET A N 1
ATOM 709 C CA . MET A 1 107 ? -39.633 34.255 10.086 1.00 17.65 105 MET A CA 1
ATOM 710 C C . MET A 1 107 ? -38.332 35.025 10.130 1.00 20.34 105 MET A C 1
ATOM 711 O O . MET A 1 107 ? -37.483 34.818 10.999 1.00 23.88 105 MET A O 1
ATOM 716 N N . HIS A 1 108 ? -38.165 35.973 9.208 1.00 20.78 106 HIS A N 1
ATOM 717 C CA . HIS A 1 108 ? -37.064 36.914 9.315 1.00 24.09 106 HIS A CA 1
ATOM 718 C C . HIS A 1 108 ? -37.572 38.274 9.819 1.00 27.18 106 HIS A C 1
ATOM 719 O O . HIS A 1 108 ? -38.360 38.935 9.119 1.00 25.17 106 HIS A O 1
ATOM 726 N N . GLN A 1 109 ? -37.152 38.690 11.024 1.00 20.89 107 GLN A N 1
ATOM 727 C CA . GLN A 1 109 ? -37.520 40.012 11.595 1.00 21.21 107 GLN A CA 1
ATOM 728 C C . GLN A 1 109 ? -36.287 40.576 12.231 1.00 25.10 107 GLN A C 1
ATOM 729 O O . GLN A 1 109 ? -35.609 39.877 13.017 1.00 26.26 107 GLN A O 1
ATOM 735 N N . ARG A 1 110 ? -35.986 41.852 11.894 1.00 23.93 108 ARG A N 1
ATOM 736 C CA . ARG A 1 110 ? -34.830 42.537 12.437 1.00 28.36 108 ARG A CA 1
ATOM 737 C C . ARG A 1 110 ? -34.919 42.627 13.946 1.00 29.78 108 ARG A C 1
ATOM 738 O O . ARG A 1 110 ? -36.017 42.832 14.508 1.00 31.12 108 ARG A O 1
ATOM 746 N N . GLY A 1 111 ? -33.761 42.521 14.597 1.00 27.54 109 GLY A N 1
ATOM 747 C CA . GLY A 1 111 ? -33.677 42.771 16.051 1.00 32.20 109 GLY A CA 1
ATOM 748 C C . GLY A 1 111 ? -33.837 41.491 16.865 1.00 39.46 109 GLY A C 1
ATOM 749 O O . GLY A 1 111 ? -33.635 41.522 18.062 1.00 36.35 109 GLY A O 1
ATOM 750 N N . TRP A 1 112 ? -34.199 40.364 16.227 1.00 31.99 110 TRP A N 1
ATOM 751 C CA . TRP A 1 112 ? -34.280 39.060 16.935 1.00 25.75 110 TRP A CA 1
ATOM 752 C C . TRP A 1 112 ? -32.939 38.302 16.949 1.00 24.39 110 TRP A C 1
ATOM 753 O O . TRP A 1 112 ? -32.570 37.590 15.954 1.00 23.98 110 TRP A O 1
ATOM 764 N N . GLY A 1 113 ? -32.209 38.420 18.045 1.00 23.14 111 GLY A N 1
ATOM 765 C CA . GLY A 1 113 ? -30.912 37.705 18.202 1.00 23.75 111 GLY A CA 1
ATOM 766 C C . GLY A 1 113 ? -31.187 36.212 18.454 1.00 26.47 111 GLY A C 1
ATOM 767 O O . GLY A 1 113 ? -32.282 35.847 18.952 1.00 23.54 111 GLY A O 1
ATOM 768 N N . LEU A 1 114 ? -30.211 35.357 18.104 1.00 22.08 112 LEU A N 1
ATOM 769 C CA . LEU A 1 114 ? -30.384 33.923 18.279 1.00 21.76 112 LEU A CA 1
ATOM 770 C C . LEU A 1 114 ? -30.601 33.488 19.771 1.00 22.14 112 LEU A C 1
ATOM 771 O O . LEU A 1 114 ? -31.429 32.615 20.053 1.00 18.77 112 LEU A O 1
ATOM 776 N N . GLY A 1 115 ? -29.860 34.099 20.686 1.00 19.86 113 GLY A N 1
ATOM 777 C CA . GLY A 1 115 ? -29.983 33.770 22.138 1.00 23.26 113 GLY A CA 1
ATOM 778 C C . GLY A 1 115 ? -31.396 34.128 22.645 1.00 24.94 113 GLY A C 1
ATOM 779 O O . GLY A 1 115 ? -32.061 33.305 23.329 1.00 22.43 113 GLY A O 1
ATOM 780 N N . GLU A 1 116 ? -31.883 35.327 22.281 1.00 23.64 114 GLU A N 1
ATOM 781 C CA . GLU A 1 116 ? -33.248 35.757 22.667 1.00 23.55 114 GLU A CA 1
ATOM 782 C C . GLU A 1 116 ? -34.296 34.801 22.089 1.00 19.90 114 GLU A C 1
ATOM 783 O O . GLU A 1 116 ? -35.262 34.453 22.779 1.00 24.24 114 GLU A O 1
ATOM 789 N N . ALA A 1 117 ? -34.140 34.424 20.819 1.00 19.93 115 ALA A N 1
ATOM 790 C CA . ALA A 1 117 ? -35.118 33.514 20.167 1.00 23.71 115 ALA A CA 1
ATOM 791 C C . ALA A 1 117 ? -35.124 32.181 20.848 1.00 21.83 115 ALA A C 1
ATOM 792 O O . ALA A 1 117 ? -36.210 31.594 21.153 1.00 18.99 115 ALA A O 1
ATOM 794 N N . VAL A 1 118 ? -33.941 31.642 21.076 1.00 19.91 116 VAL A N 1
ATOM 795 C CA . VAL A 1 118 ? -33.866 30.283 21.715 1.00 19.23 116 VAL A CA 1
ATOM 796 C C . VAL A 1 118 ? -34.497 30.305 23.148 1.00 20.44 116 VAL A C 1
ATOM 797 O O . VAL A 1 118 ? -35.175 29.370 23.574 1.00 22.16 116 VAL A O 1
ATOM 801 N N . ARG A 1 119 ? -34.265 31.373 23.882 1.00 18.93 117 ARG A N 1
ATOM 802 C CA . ARG A 1 119 ? -34.807 31.487 25.260 1.00 21.18 117 ARG A CA 1
ATOM 803 C C . ARG A 1 119 ? -36.373 31.392 25.261 1.00 19.90 117 ARG A C 1
ATOM 804 O O . ARG A 1 119 ? -36.951 30.852 26.201 1.00 21.66 117 ARG A O 1
ATOM 812 N N . ARG A 1 120 ? -37.027 31.830 24.174 1.00 19.46 118 ARG A N 1
ATOM 813 C CA . ARG A 1 120 ? -38.534 31.781 24.058 1.00 21.60 118 ARG A CA 1
ATOM 814 C C . ARG A 1 120 ? -39.028 30.360 23.976 1.00 20.53 118 ARG A C 1
ATOM 815 O O . ARG A 1 120 ? -40.193 30.087 24.187 1.00 20.92 118 ARG A O 1
ATOM 823 N N . LEU A 1 121 ? -38.141 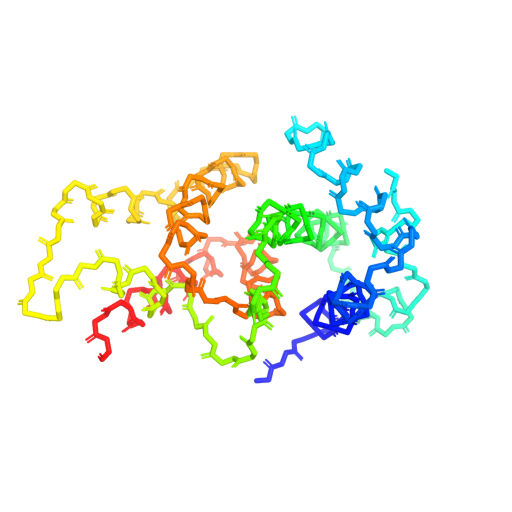29.449 23.620 1.00 19.08 119 LEU A N 1
ATOM 824 C CA . LEU A 1 121 ? -38.504 27.997 23.568 1.00 21.45 119 LEU A CA 1
ATOM 825 C C . LEU A 1 121 ? -38.759 27.404 24.939 1.00 23.33 119 LEU A C 1
ATOM 826 O O . LEU A 1 121 ? -39.290 26.322 25.056 1.00 23.77 119 LEU A O 1
ATOM 831 N N . MET A 1 122 ? -38.438 28.139 25.995 1.00 21.20 120 MET A N 1
ATOM 832 C CA . MET A 1 122 ? -38.635 27.579 27.372 1.00 24.54 120 MET A CA 1
ATOM 833 C C . MET A 1 122 ? -39.355 28.627 28.230 1.00 20.73 120 MET A C 1
ATOM 834 O O . MET A 1 122 ? -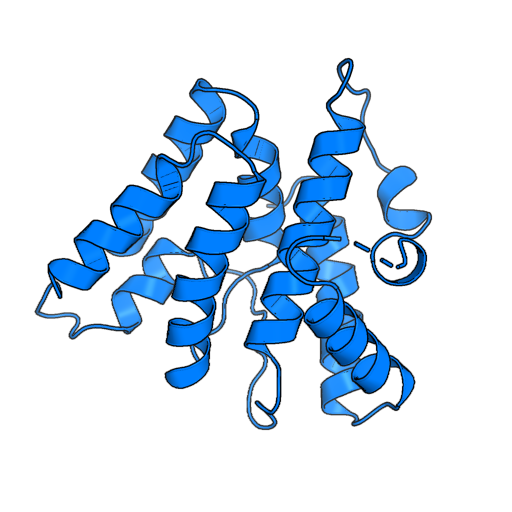39.408 29.807 27.846 1.00 21.78 120 MET A O 1
ATOM 839 N N . PRO A 1 123 ? -39.887 28.223 29.377 1.00 24.86 121 PRO A N 1
ATOM 840 C CA . PRO A 1 123 ? -40.607 29.226 30.257 1.00 32.07 121 PRO A CA 1
ATOM 841 C C . PRO A 1 123 ? -39.597 30.305 30.684 1.00 37.32 121 PRO A C 1
ATOM 842 O O . PRO A 1 123 ? -38.427 29.985 30.904 1.00 36.19 121 PRO A O 1
ATOM 846 N N . SER A 1 124 ? -40.002 31.574 30.779 1.00 43.58 122 SER A N 1
ATOM 847 C CA . SER A 1 124 ? -39.047 32.633 31.126 1.00 50.50 122 SER A CA 1
ATOM 848 C C . SER A 1 124 ? -38.541 32.408 32.548 1.00 45.01 122 SER A C 1
ATOM 849 O O . SER A 1 124 ? -37.453 32.828 32.871 1.00 57.77 122 SER A O 1
ATOM 852 N N . SER A 1 125 ? -39.350 31.699 33.335 1.00 44.31 123 SER A N 1
ATOM 853 C CA . SER A 1 125 ? -39.044 31.189 34.673 1.00 60.43 123 SER A CA 1
ATOM 854 C C . SER A 1 125 ? -37.789 30.231 34.689 1.00 54.53 123 SER A C 1
ATOM 855 O O . SER A 1 125 ? -36.960 30.294 35.604 1.00 59.52 123 SER A O 1
ATOM 858 N N . GLU A 1 126 ? -37.616 29.419 33.637 1.00 50.01 124 GLU A N 1
ATOM 859 C CA . GLU A 1 126 ? -36.842 28.153 33.693 1.00 36.56 124 GLU A CA 1
ATOM 860 C C . GLU A 1 126 ? -35.786 28.047 32.589 1.00 36.46 124 GLU A C 1
ATOM 861 O O . GLU A 1 126 ? -35.802 28.770 31.626 1.00 41.01 124 GLU A O 1
ATOM 867 N N . ILE A 1 127 ? -34.878 27.100 32.727 1.00 30.37 125 ILE A N 1
ATOM 868 C CA . ILE A 1 127 ? -33.979 26.741 31.673 1.00 33.05 125 ILE A CA 1
ATOM 869 C C . ILE A 1 127 ? -34.147 25.217 31.358 1.00 37.80 125 ILE A C 1
ATOM 870 O O . ILE A 1 127 ? -34.014 24.391 32.251 1.00 40.02 125 ILE A O 1
ATOM 875 N N . ASP A 1 128 ? -34.485 24.863 30.115 1.00 30.64 126 ASP A N 1
ATOM 876 C CA . ASP A 1 128 ? -34.463 23.437 29.662 1.00 31.51 126 ASP A CA 1
ATOM 877 C C . ASP A 1 128 ? -32.978 23.068 29.462 1.00 29.74 126 ASP A C 1
ATOM 878 O O . ASP A 1 128 ? -32.339 23.528 28.523 1.00 30.12 126 ASP A O 1
ATOM 883 N N . GLU A 1 129 ? -32.441 22.270 30.373 1.00 26.15 127 GLU A N 1
ATOM 884 C CA . GLU A 1 129 ? -30.976 22.019 30.435 1.00 32.60 127 GLU A CA 1
ATOM 885 C C . GLU A 1 129 ? -30.463 21.309 29.207 1.00 29.99 127 GLU A C 1
ATOM 886 O O . GLU A 1 129 ? -29.426 21.699 28.696 1.00 33.65 127 GLU A O 1
ATOM 892 N N . PRO A 1 130 ? -31.186 20.281 28.720 1.00 35.42 128 PRO A N 1
ATOM 893 C CA . PRO A 1 130 ? -30.715 19.609 27.487 1.00 34.62 128 PRO A CA 1
ATOM 894 C C . PRO A 1 130 ? -30.697 20.589 26.288 1.00 30.16 128 PRO A C 1
ATOM 895 O O . PRO A 1 130 ? -29.739 20.603 25.532 1.00 26.69 128 PRO A O 1
ATOM 899 N N . LEU A 1 131 ? -31.734 21.425 26.128 1.00 26.76 129 LEU A N 1
ATOM 900 C CA . LEU A 1 131 ? -31.727 22.398 25.045 1.00 25.15 129 LEU A CA 1
ATOM 901 C C . LEU A 1 131 ? -30.600 23.463 25.265 1.00 26.77 129 LEU A C 1
ATOM 902 O O . LEU A 1 131 ? -29.898 23.853 24.330 1.00 25.82 129 LEU A O 1
ATOM 907 N N . ARG A 1 132 ? -30.415 23.903 26.501 1.00 25.00 130 ARG A N 1
ATOM 908 C CA . ARG A 1 132 ? -29.412 2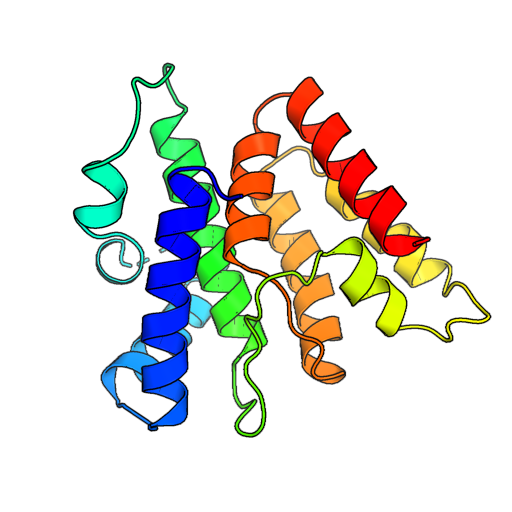4.928 26.763 1.00 30.30 130 ARG A CA 1
ATOM 909 C C . ARG A 1 132 ? -28.034 24.328 26.471 1.00 31.40 130 ARG A C 1
ATOM 910 O O . ARG A 1 132 ? -27.162 25.008 25.888 1.00 31.49 130 ARG A O 1
ATOM 918 N N . LYS A 1 133 ? -27.842 23.055 26.841 1.00 30.49 131 LYS A N 1
ATOM 919 C CA . LYS A 1 133 ? -26.570 22.365 26.573 1.00 36.18 131 LYS A CA 1
ATOM 920 C C . LYS A 1 133 ? -26.298 22.337 25.066 1.00 32.56 131 LYS A C 1
ATOM 921 O O . LYS A 1 133 ? -25.162 22.640 24.625 1.00 32.70 131 LYS A O 1
ATOM 927 N N . ARG A 1 134 ? -27.324 21.973 24.284 1.00 31.03 132 ARG A N 1
ATOM 928 C CA . ARG A 1 134 ? -27.203 21.934 22.805 1.00 39.12 132 ARG A CA 1
ATOM 929 C C . ARG A 1 134 ? -26.921 23.313 22.218 1.00 32.84 132 ARG A C 1
ATOM 930 O O . ARG A 1 134 ? -26.142 23.436 21.275 1.00 35.68 132 ARG A O 1
ATOM 938 N N . PHE A 1 135 ? -27.573 24.342 22.767 1.00 29.35 133 PHE A N 1
ATOM 939 C CA . PHE A 1 135 ? -27.369 25.706 22.295 1.00 28.80 133 PHE A CA 1
ATOM 940 C C . PHE A 1 135 ? -25.911 26.144 22.522 1.00 30.73 133 PHE A C 1
ATOM 941 O O . PHE A 1 135 ? -25.258 26.730 21.633 1.00 27.88 133 PHE A O 1
ATOM 949 N N . VAL A 1 136 ? -25.402 25.829 23.710 1.00 31.03 134 VAL A N 1
ATOM 950 C CA . VAL A 1 136 ? -24.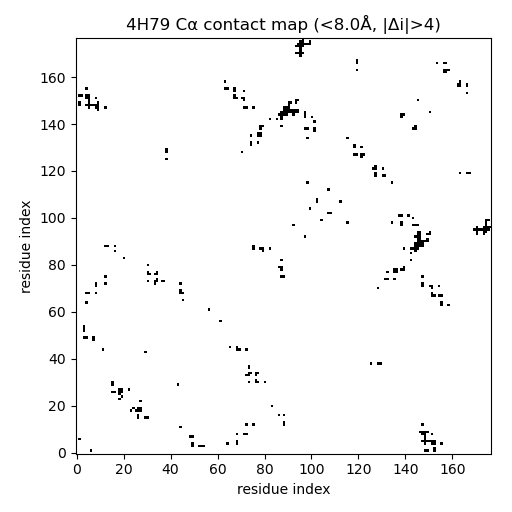019 26.138 24.064 1.00 34.25 134 VAL A CA 1
ATOM 951 C C . VAL A 1 136 ? -23.068 25.462 23.079 1.00 31.67 134 VAL A C 1
ATOM 952 O O . VAL A 1 136 ? -22.080 26.078 22.629 1.00 39.81 134 VAL A O 1
ATOM 956 N N . GLN A 1 137 ? -23.411 24.241 22.689 1.00 33.09 135 GLN A N 1
ATOM 957 C CA . GLN A 1 137 ? -22.555 23.457 21.799 1.00 37.15 135 GLN A CA 1
ATOM 958 C C . GLN A 1 137 ? -22.506 24.025 20.374 1.00 37.82 135 GLN A C 1
ATOM 959 O O . GLN A 1 137 ? -21.491 23.831 19.659 1.00 36.70 135 GLN A O 1
ATOM 965 N N . VAL A 1 138 ? -23.551 24.754 19.967 1.00 32.01 136 VAL A N 1
ATOM 966 C CA . VAL A 1 138 ? -23.577 25.357 18.640 1.00 30.09 136 VAL A CA 1
ATOM 967 C C . VAL A 1 138 ? -22.315 26.237 18.419 1.00 34.07 136 VAL A C 1
ATOM 968 O O . VAL A 1 138 ? -21.646 26.145 17.369 1.00 35.11 136 VAL A O 1
ATOM 972 N N . GLY A 1 139 ? -21.971 27.061 19.414 1.00 32.91 137 GLY A N 1
ATOM 973 C CA . GLY A 1 139 ? -20.889 28.023 19.259 1.00 40.28 137 GLY A CA 1
ATOM 974 C C . GLY A 1 139 ? -19.529 27.407 19.304 1.00 35.71 137 GLY A C 1
ATOM 975 O O . GLY A 1 139 ? -18.572 28.071 19.000 1.00 40.32 137 GLY A O 1
ATOM 976 N N . HIS A 1 140 ? -19.459 26.133 19.689 1.00 32.78 138 HIS A N 1
ATOM 977 C CA . HIS A 1 140 ? -18.183 25.426 19.748 1.00 36.71 138 HIS A CA 1
ATOM 978 C C . HIS A 1 140 ? -17.896 24.526 18.534 1.00 39.09 138 HIS A C 1
ATOM 979 O O . HIS A 1 140 ? -16.888 23.805 18.521 1.00 35.55 138 HIS A O 1
ATOM 986 N N . ALA A 1 141 ? -18.745 24.585 17.497 1.00 35.67 139 ALA A N 1
ATOM 987 C CA . ALA A 1 141 ? -18.491 23.873 16.197 1.00 35.81 139 ALA A CA 1
ATOM 988 C C . ALA A 1 141 ? -17.119 24.212 15.643 1.00 36.96 139 ALA A C 1
ATOM 989 O O . ALA A 1 141 ? -16.743 25.392 15.582 1.00 35.37 139 ALA A O 1
ATOM 991 N N . VAL A 1 142 ? -16.373 23.178 15.241 1.00 40.33 140 VAL A N 1
ATOM 992 C CA . VAL A 1 142 ? -14.997 23.322 14.706 1.00 44.45 140 VAL A CA 1
ATOM 993 C C . VAL A 1 142 ? -14.983 23.660 13.217 1.00 45.77 140 VAL A C 1
ATOM 994 O O . VAL A 1 142 ? -14.034 24.199 12.727 1.00 50.54 140 VAL A O 1
ATOM 998 N N . THR A 1 143 ? -16.050 23.356 12.505 1.00 42.67 141 THR A N 1
ATOM 999 C CA . THR A 1 143 ? -16.142 23.674 11.065 1.00 32.23 141 THR A CA 1
ATOM 1000 C C . THR A 1 143 ? -17.463 24.365 10.747 1.00 31.83 141 THR A C 1
ATOM 1001 O O . THR A 1 143 ? -18.468 24.242 11.488 1.00 35.36 141 THR A O 1
ATOM 1005 N N . TYR A 1 144 ? -17.502 25.067 9.611 1.00 31.83 142 TYR A N 1
ATOM 1006 C CA . TYR A 1 144 ? -18.751 25.698 9.159 1.00 33.87 142 TYR A CA 1
ATOM 1007 C C . TYR A 1 144 ? -19.829 24.677 8.858 1.00 35.20 142 TYR A C 1
ATOM 1008 O O . TYR A 1 144 ? -21.002 24.938 9.090 1.00 30.36 142 TYR A O 1
ATOM 1017 N N . LYS A 1 145 ? -19.429 23.520 8.319 1.00 32.47 143 LYS A N 1
ATOM 1018 C CA . LYS A 1 145 ? -20.405 22.418 8.123 1.00 36.64 143 LYS A CA 1
ATOM 1019 C C . LYS A 1 145 ? -21.100 22.014 9.451 1.00 36.07 143 LYS A C 1
ATOM 1020 O O . LYS A 1 145 ? -22.322 21.796 9.487 1.00 37.95 143 LYS A O 1
ATOM 1026 N N . ALA A 1 146 ? -20.331 21.877 10.530 1.00 31.02 144 ALA A N 1
ATOM 1027 C CA . ALA A 1 146 ? -20.892 21.475 11.816 1.00 30.52 144 ALA A CA 1
ATOM 1028 C C . ALA A 1 146 ? -21.736 22.607 12.371 1.00 31.54 144 ALA A C 1
ATOM 1029 O O . ALA A 1 146 ? -22.806 22.363 12.940 1.00 29.38 144 ALA A O 1
ATOM 1031 N N . LEU A 1 147 ? -21.264 23.846 12.198 1.00 27.25 145 LEU A N 1
ATOM 1032 C CA . LEU A 1 147 ? -21.972 25.004 12.672 1.00 28.14 145 LEU A CA 1
ATOM 1033 C C . LEU A 1 147 ? -23.348 25.100 11.974 1.00 28.56 145 LEU A C 1
ATOM 1034 O O . LEU A 1 147 ? -24.373 25.311 12.646 1.00 25.70 145 LEU A O 1
ATOM 1039 N N . ALA A 1 148 ? -23.362 24.917 10.646 1.00 24.86 146 ALA A N 1
ATOM 1040 C CA . ALA A 1 148 ? -24.638 24.940 9.896 1.00 24.90 146 ALA A CA 1
ATOM 1041 C C . ALA A 1 148 ? -25.570 23.830 10.357 1.00 26.87 146 ALA A C 1
ATOM 1042 O O . ALA A 1 148 ? -26.769 24.078 10.471 1.00 27.21 146 ALA A O 1
ATOM 1044 N N . GLN A 1 149 ? -25.047 22.597 10.557 1.00 26.06 147 GLN A N 1
ATOM 1045 C CA . GLN A 1 149 ? -25.896 21.427 10.977 1.00 28.66 147 GLN A CA 1
ATOM 1046 C C . GLN A 1 149 ? -26.497 21.713 12.364 1.00 28.43 147 GLN A C 1
ATOM 1047 O O . GLN A 1 149 ? -27.668 21.418 12.606 1.00 25.06 147 GLN A O 1
ATOM 1053 N N . ARG A 1 150 ? -25.670 22.280 13.271 1.00 24.85 148 ARG A N 1
ATOM 1054 C CA . ARG A 1 150 ? -26.135 22.577 14.651 1.00 25.15 148 ARG A CA 1
ATOM 1055 C C . ARG A 1 150 ? -27.160 23.688 14.607 1.00 23.44 148 ARG A C 1
ATOM 1056 O O . ARG A 1 150 ? -28.166 23.626 15.316 1.00 22.07 148 ARG A O 1
ATOM 1064 N N . LEU A 1 151 ? -26.923 24.711 13.799 1.00 23.35 149 LEU A N 1
ATOM 1065 C CA . LEU A 1 151 ? -27.922 25.790 13.695 1.00 25.63 149 LEU A CA 1
ATOM 1066 C C . LEU A 1 151 ? -29.257 25.272 13.109 1.00 22.70 149 LEU A C 1
ATOM 1067 O O . LEU A 1 151 ? -30.338 25.728 13.447 1.00 22.45 149 LEU A O 1
ATOM 1072 N N . ARG A 1 152 ? -29.171 24.388 12.142 1.00 19.73 150 ARG A N 1
ATOM 1073 C CA . ARG A 1 152 ? -30.394 23.840 11.516 1.00 25.56 150 ARG A CA 1
ATOM 1074 C C . ARG A 1 152 ? -31.324 23.195 12.591 1.00 20.82 150 ARG A C 1
ATOM 1075 O O . ARG A 1 152 ? -32.562 23.349 12.566 1.00 22.79 150 ARG A O 1
ATOM 1083 N N . GLU A 1 153 ? -30.733 22.467 13.524 1.00 23.14 151 GLU A N 1
ATOM 1084 C CA . GLU A 1 153 ? -31.535 21.815 14.594 1.00 25.62 151 GLU A CA 1
ATOM 1085 C C . GLU A 1 153 ? -32.266 22.875 15.422 1.00 26.71 151 GLU A C 1
ATOM 1086 O O . GLU A 1 153 ? -33.412 22.697 15.803 1.00 26.25 151 GLU A O 1
ATOM 1092 N N . ILE A 1 154 ? -31.580 23.984 15.708 1.00 22.91 152 ILE A N 1
ATOM 1093 C CA . ILE A 1 154 ? -32.158 25.076 16.512 1.00 21.76 152 ILE A CA 1
ATOM 1094 C C . ILE A 1 154 ? -33.267 25.768 15.716 1.00 21.11 152 ILE A C 1
ATOM 1095 O O . ILE A 1 154 ? -34.347 26.026 16.234 1.00 20.22 152 ILE A O 1
ATOM 1100 N N . VAL A 1 155 ? -33.020 26.073 14.451 1.00 20.35 153 VAL A N 1
ATOM 1101 C CA . VAL A 1 155 ? -34.013 26.804 13.638 1.00 20.30 153 VAL A CA 1
ATOM 1102 C C . VAL A 1 155 ? -35.271 25.934 13.442 1.00 17.94 153 VAL A C 1
ATOM 1103 O O . VAL A 1 155 ? -36.376 26.433 13.400 1.00 21.79 153 VAL A O 1
ATOM 1107 N N . THR A 1 156 ? -35.092 24.619 13.334 1.00 19.03 154 THR A N 1
ATOM 1108 C CA . THR A 1 156 ? -36.246 23.722 13.244 1.00 22.78 154 THR A CA 1
ATOM 1109 C C . THR A 1 156 ? -37.172 23.934 14.478 1.00 21.74 154 THR A C 1
ATOM 1110 O O . THR A 1 156 ? -38.426 23.929 14.366 1.00 19.70 154 THR A O 1
ATOM 1114 N N . LEU A 1 157 ? -36.539 24.048 15.655 1.00 19.95 155 LEU A N 1
ATOM 1115 C CA . LEU A 1 157 ? -37.306 24.230 16.907 1.00 23.92 155 LEU A CA 1
ATOM 1116 C C . LEU A 1 157 ? -37.943 25.620 16.920 1.00 22.09 155 LEU A C 1
ATOM 1117 O O . LEU A 1 157 ? -39.092 25.773 17.288 1.00 19.70 155 LEU A O 1
ATOM 1122 N N . LEU A 1 158 ? -37.172 26.640 16.489 1.00 19.64 156 LEU A N 1
ATOM 1123 C CA . LEU A 1 158 ? -37.756 27.990 16.410 1.00 20.48 156 LEU A CA 1
ATOM 1124 C C . LEU A 1 158 ? -38.974 28.026 15.465 1.00 22.84 156 LEU A C 1
ATOM 1125 O O . LEU A 1 158 ? -39.965 28.720 15.766 1.00 19.31 156 LEU A O 1
ATOM 1130 N N . ARG A 1 159 ? -38.870 27.338 14.313 1.00 18.28 157 ARG A N 1
ATOM 1131 C CA . ARG A 1 159 ? -39.981 27.287 13.380 1.00 16.85 157 ARG A CA 1
ATOM 1132 C C . ARG A 1 159 ? -41.227 26.715 14.008 1.00 17.30 157 ARG A C 1
ATOM 1133 O O . ARG A 1 159 ? -42.341 27.221 13.775 1.00 16.93 157 ARG A O 1
ATOM 1141 N N . ARG A 1 160 ? -41.079 25.613 14.769 1.00 20.34 158 ARG A N 1
ATOM 1142 C CA . ARG A 1 160 ? -42.250 24.921 15.391 1.00 20.57 158 ARG A CA 1
ATOM 1143 C C . ARG A 1 160 ? -43.007 25.888 16.334 1.00 19.30 158 ARG A C 1
ATOM 1144 O O . ARG A 1 160 ? -44.223 25.833 16.416 1.00 19.83 158 ARG A O 1
ATOM 1152 N N . ASP A 1 161 ? -42.282 26.811 16.978 1.00 16.95 159 ASP A N 1
ATOM 1153 C CA . ASP A 1 161 ? -42.876 27.804 17.902 1.00 18.46 159 ASP A CA 1
ATOM 1154 C C . ASP A 1 161 ? -43.151 29.133 17.188 1.00 19.86 159 ASP A C 1
ATOM 1155 O O . ASP A 1 161 ? -43.549 30.084 17.819 1.00 19.09 159 ASP A O 1
ATOM 1160 N N . ALA A 1 162 ? -42.873 29.193 15.878 1.00 21.74 160 ALA A N 1
ATOM 1161 C CA . ALA A 1 162 ? -43.110 30.393 15.056 1.00 20.91 160 ALA A CA 1
ATOM 1162 C C . ALA A 1 162 ? -42.353 31.588 15.617 1.00 19.25 160 ALA A C 1
ATOM 1163 O O . ALA A 1 162 ? -42.884 32.711 15.648 1.00 23.01 160 ALA A O 1
ATOM 1165 N N . ILE A 1 163 ? -41.138 31.370 16.125 1.00 19.48 161 ILE A N 1
ATOM 1166 C CA . ILE A 1 163 ? -40.297 32.465 16.621 1.00 18.37 161 ILE A CA 1
ATOM 1167 C C . ILE A 1 163 ? -39.368 32.919 15.469 1.00 21.56 161 ILE A C 1
ATOM 1168 O O . ILE A 1 163 ? -38.558 32.096 14.954 1.00 19.67 161 ILE A O 1
ATOM 1173 N N . PRO A 1 164 ? -39.370 34.216 15.154 1.00 21.37 162 PRO A N 1
ATOM 1174 C CA . PRO A 1 164 ? -38.569 34.758 14.077 1.00 22.46 162 PRO A CA 1
ATOM 1175 C C . PRO A 1 164 ? -37.099 34.933 14.490 1.00 25.18 162 PRO A C 1
ATOM 1176 O O . PRO A 1 164 ? -36.741 34.930 15.685 1.00 21.64 162 PRO A O 1
ATOM 1180 N N . LEU A 1 165 ? -36.237 35.121 13.507 1.00 21.50 163 LEU A N 1
ATOM 1181 C CA . LEU A 1 165 ? -34.857 35.438 13.737 1.00 19.37 163 LEU A CA 1
ATOM 1182 C C . LEU A 1 165 ? -34.396 36.574 12.772 1.00 23.16 163 LEU A C 1
ATOM 1183 O O . LEU A 1 165 ? -34.924 36.733 11.674 1.00 24.09 163 LEU A O 1
ATOM 1188 N N . ASP A 1 166 ? -33.408 37.360 13.191 1.00 21.69 164 ASP A N 1
ATOM 1189 C CA . ASP A 1 166 ? -32.830 38.373 12.288 1.00 23.59 164 ASP A CA 1
ATOM 1190 C C . ASP A 1 166 ? -31.736 37.724 11.461 1.00 21.18 164 ASP A C 1
ATOM 1191 O O . ASP A 1 166 ? -30.584 37.499 11.958 1.00 22.63 164 ASP A O 1
ATOM 1196 N N . TYR A 1 167 ? -32.081 37.354 10.209 1.00 22.96 165 TYR A N 1
ATOM 1197 C CA . TYR A 1 167 ? -31.103 36.679 9.316 1.00 24.94 165 TYR A CA 1
ATOM 1198 C C . TYR A 1 167 ? -29.942 37.543 8.841 1.00 22.50 165 TYR A C 1
ATOM 1199 O O . TYR A 1 167 ? -28.820 37.015 8.551 1.00 26.40 165 TYR A O 1
ATOM 1208 N N . GLY A 1 168 ? -30.159 38.872 8.767 1.00 27.17 166 GLY A N 1
ATOM 1209 C CA . GLY A 1 168 ? -29.010 39.844 8.497 1.00 25.99 166 GLY A CA 1
ATOM 1210 C C . GLY A 1 168 ? -27.995 39.762 9.631 1.00 26.20 166 GLY A C 1
ATOM 1211 O O . GLY A 1 168 ? -26.760 39.617 9.420 1.00 23.86 166 GLY A O 1
ATOM 1212 N N . LEU A 1 169 ? -28.514 39.829 10.863 1.00 27.90 167 LEU A N 1
ATOM 1213 C CA . LEU A 1 169 ? -27.612 39.708 12.013 1.00 27.11 167 LEU A CA 1
ATOM 1214 C C . LEU A 1 169 ? -26.921 38.338 12.041 1.00 25.14 167 LEU A C 1
ATOM 1215 O O . LEU A 1 169 ? -25.688 38.242 12.241 1.00 24.87 167 LEU A O 1
ATOM 1220 N N . LEU A 1 170 ? -27.713 37.278 11.783 1.00 26.17 168 LEU A N 1
ATOM 1221 C CA . LEU A 1 170 ? -27.129 35.942 11.839 1.00 30.42 168 LEU A CA 1
ATOM 1222 C C . LEU A 1 170 ? -26.005 35.759 10.794 1.00 27.49 168 LEU A C 1
ATOM 1223 O O . LEU A 1 170 ? -24.956 35.150 11.108 1.00 26.76 168 LEU A O 1
ATOM 1228 N N . ALA A 1 171 ? -26.222 36.301 9.568 1.00 24.84 169 ALA A N 1
ATOM 1229 C CA . ALA A 1 171 ? -25.226 36.215 8.515 1.00 23.70 169 ALA A CA 1
ATOM 1230 C C . ALA A 1 171 ? -23.937 36.900 8.966 1.00 27.41 169 ALA A C 1
ATOM 1231 O O . ALA A 1 171 ? -22.811 36.351 8.778 1.00 26.74 169 ALA A O 1
ATOM 1233 N N . ASP A 1 172 ? -24.063 38.093 9.561 1.00 28.06 170 ASP A N 1
ATOM 1234 C CA . ASP A 1 172 ? -22.882 38.774 10.110 1.00 32.29 170 ASP A CA 1
ATOM 1235 C C . ASP A 1 172 ? -22.089 37.918 11.085 1.00 32.35 170 ASP A C 1
ATOM 1236 O O . ASP A 1 172 ? -20.832 37.872 11.027 1.00 28.71 170 ASP A O 1
ATOM 1241 N N . GLN A 1 173 ? -22.826 37.252 11.962 1.00 26.30 171 GLN A N 1
ATOM 1242 C CA . GLN A 1 173 ? -22.228 36.476 13.058 1.00 27.20 171 GLN A CA 1
ATOM 1243 C C . GLN A 1 173 ? -21.582 35.208 12.475 1.00 28.72 171 GLN A C 1
ATOM 1244 O O . GLN A 1 173 ? -20.458 34.838 12.897 1.00 30.06 171 GLN A O 1
ATOM 1250 N N . LEU A 1 174 ? -22.267 34.574 11.493 1.00 23.84 172 LEU A N 1
ATOM 1251 C CA . LEU A 1 174 ? -21.690 33.469 10.747 1.00 27.26 172 LEU A CA 1
ATOM 1252 C C . LEU A 1 174 ? -20.298 33.876 10.156 1.00 33.04 172 LEU A C 1
ATOM 1253 O O . LEU A 1 174 ? -19.312 33.149 10.332 1.00 32.17 172 LEU A O 1
ATOM 1258 N N . TYR A 1 175 ? -20.229 35.030 9.467 1.00 30.53 173 TYR A N 1
ATOM 1259 C CA . TYR A 1 175 ? -18.973 35.562 8.935 1.00 35.29 173 TYR A CA 1
ATOM 1260 C C . TYR A 1 175 ? -17.977 35.839 10.077 1.00 37.35 173 TYR A C 1
ATOM 1261 O O . TYR A 1 175 ? -16.823 35.419 10.014 1.00 34.66 173 TYR A O 1
ATOM 1270 N N . GLN A 1 176 ? -18.444 36.471 11.156 1.00 33.37 174 GLN A N 1
ATOM 1271 C CA . GLN A 1 176 ? -17.582 36.820 12.294 1.00 39.55 174 GLN A CA 1
ATOM 1272 C C . GLN A 1 176 ? -16.913 35.594 12.926 1.00 39.17 174 GLN A C 1
ATOM 1273 O O . GLN A 1 176 ? -15.854 35.715 13.512 1.00 34.18 174 GLN A O 1
ATOM 1279 N N . PHE A 1 177 ? -17.536 34.430 12.773 1.00 35.34 175 PHE A N 1
ATOM 1280 C CA . PHE A 1 177 ? -17.044 33.169 13.318 1.00 34.14 175 PHE A CA 1
ATOM 1281 C C . PHE A 1 177 ? -15.684 32.724 12.767 1.00 37.97 175 PHE A C 1
ATOM 1282 O O . PHE A 1 177 ? -15.092 31.801 13.324 1.00 39.02 175 PHE A O 1
ATOM 1290 N N . ARG A 1 178 ? -15.165 33.359 11.715 1.00 36.95 176 ARG A N 1
ATOM 1291 C CA . ARG A 1 178 ? -13.972 32.787 11.015 1.00 38.27 176 ARG A CA 1
ATOM 1292 C C . ARG A 1 178 ? -12.738 32.810 11.842 1.00 44.42 176 ARG A C 1
ATOM 1293 O O . ARG A 1 178 ? -11.799 32.079 11.500 1.00 52.51 176 ARG A O 1
ATOM 1301 N N . THR A 1 179 ? -12.684 33.702 12.851 1.00 41.24 177 THR A N 1
ATOM 1302 C CA . THR A 1 179 ? -11.468 33.848 13.729 1.00 36.92 177 THR A CA 1
ATOM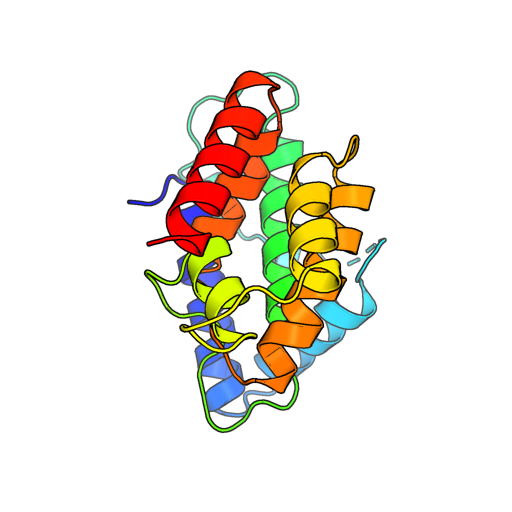 1303 C C . THR A 1 179 ? -11.823 33.384 15.147 1.00 43.25 177 THR A C 1
ATOM 1304 O O . THR A 1 179 ? -12.997 33.455 15.552 1.00 41.62 177 THR A O 1
ATOM 1308 N N . PRO A 1 180 ? -10.839 32.899 15.920 1.00 46.57 178 PRO A N 1
ATOM 1309 C CA . PRO A 1 180 ? -11.192 32.498 17.305 1.00 47.32 178 PRO A CA 1
ATOM 1310 C C . PRO A 1 180 ? -11.771 33.669 18.103 1.00 44.02 178 PRO A C 1
ATOM 1311 O O . PRO A 1 180 ? -12.740 33.511 18.865 1.00 39.58 178 PRO A O 1
ATOM 1315 N N . GLN A 1 181 ? -11.187 34.846 17.918 1.00 33.67 179 GLN A N 1
ATOM 1316 C CA . GLN A 1 181 ? -11.689 36.008 18.653 1.00 42.43 179 GLN A CA 1
ATOM 1317 C C . GLN A 1 181 ? -13.118 36.429 18.216 1.00 40.19 179 GLN A C 1
ATOM 1318 O O . GLN A 1 181 ? -13.974 36.789 19.053 1.00 39.23 179 GLN A O 1
ATOM 1324 N N . GLY A 1 182 ? -13.394 36.371 16.923 1.00 34.36 180 GLY A N 1
ATOM 1325 C CA . GLY A 1 182 ? -14.772 36.601 16.457 1.00 31.93 180 GLY A CA 1
ATOM 1326 C C . GLY A 1 182 ? -15.762 35.566 16.975 1.00 32.60 180 GLY A C 1
ATOM 1327 O O . GLY A 1 182 ? -16.856 35.929 17.380 1.00 33.21 180 GLY A O 1
ATOM 1328 N N . ALA A 1 183 ? -15.406 34.277 16.975 1.00 35.60 181 ALA A N 1
ATOM 1329 C CA . ALA A 1 183 ? -16.260 33.217 17.551 1.00 34.69 181 ALA A CA 1
ATOM 1330 C C . ALA A 1 183 ? -16.617 33.463 19.052 1.00 34.52 181 ALA A C 1
ATOM 1331 O O . ALA A 1 183 ? -17.772 33.238 19.498 1.00 29.36 181 ALA A O 1
ATOM 1333 N N . GLN A 1 184 ? -15.641 33.878 19.831 1.00 29.36 182 GLN A N 1
ATOM 1334 C CA . GLN A 1 184 ? -15.867 34.223 21.234 1.00 34.88 182 GLN A CA 1
ATOM 1335 C C . GLN A 1 184 ? -16.875 35.384 21.331 1.00 34.62 182 GLN A C 1
ATOM 1336 O O . GLN A 1 184 ? -17.742 35.375 22.211 1.00 32.67 182 GLN A O 1
ATOM 1342 N N . ARG A 1 185 ? -16.716 36.395 20.472 1.00 29.87 183 ARG A N 1
ATOM 1343 C CA . ARG A 1 185 ? -17.612 37.536 20.507 1.00 30.99 183 ARG A CA 1
ATOM 1344 C C . ARG A 1 185 ? -19.035 37.083 20.155 1.00 32.23 183 ARG A C 1
ATOM 1345 O O . ARG A 1 185 ? -20.023 37.500 20.780 1.00 32.04 183 ARG A O 1
ATOM 1353 N N . VAL A 1 186 ? -19.163 36.189 19.186 1.00 29.10 184 VAL A N 1
ATOM 1354 C CA . VAL A 1 186 ? -20.495 35.666 18.837 1.00 29.71 184 VAL A CA 1
ATOM 1355 C C . VAL A 1 186 ? -21.128 34.820 19.949 1.00 28.31 184 VAL A C 1
ATOM 1356 O O . VAL A 1 186 ? -22.305 34.989 20.295 1.00 30.18 184 VAL A O 1
ATOM 1360 N N . ARG A 1 187 ? -20.361 33.885 20.515 1.00 26.29 185 ARG A N 1
ATOM 1361 C CA . ARG A 1 187 ? -20.846 33.102 21.694 1.00 31.42 185 ARG A CA 1
ATOM 1362 C C . ARG A 1 187 ? -21.288 34.031 22.835 1.00 31.91 185 ARG A C 1
ATOM 1363 O O . ARG A 1 187 ? -22.361 33.800 23.489 1.00 28.02 185 ARG A O 1
ATOM 1371 N N . THR A 1 188 ? -20.493 35.074 23.085 1.00 28.54 186 THR A N 1
ATOM 1372 C CA . THR A 1 188 ? -20.831 36.039 24.150 1.00 29.83 186 THR A CA 1
ATOM 1373 C C . THR A 1 188 ? -22.153 36.753 23.825 1.00 26.85 186 THR A C 1
ATOM 1374 O O . THR A 1 188 ? -23.035 36.887 24.683 1.00 29.40 186 THR A O 1
ATOM 1378 N N . ALA A 1 189 ? -22.327 37.183 22.580 1.00 24.91 187 ALA A N 1
ATOM 1379 C CA . ALA A 1 189 ? -23.611 37.853 22.192 1.00 25.41 187 ALA A CA 1
ATOM 1380 C C . ALA A 1 189 ? -24.825 36.900 22.353 1.00 30.64 187 ALA A C 1
ATOM 1381 O O . ALA A 1 189 ? -25.935 37.291 22.822 1.00 30.16 187 ALA A O 1
ATOM 1383 N N . TRP A 1 190 ? -24.625 35.634 21.969 1.00 26.48 188 TRP A N 1
ATOM 1384 C CA . TRP A 1 190 ? -25.717 34.642 22.102 1.00 29.13 188 TRP A CA 1
ATOM 1385 C C . TRP A 1 190 ? -26.024 34.371 23.566 1.00 28.13 188 TRP A C 1
ATOM 1386 O O . TRP A 1 190 ? -27.201 34.273 23.946 1.00 24.99 188 TRP A O 1
ATOM 1397 N N . GLY A 1 191 ? -24.968 34.204 24.388 1.00 28.81 189 GLY A N 1
ATOM 1398 C CA . GLY A 1 191 ? -25.085 34.015 25.841 1.00 28.46 189 GLY A CA 1
ATOM 1399 C C . GLY A 1 191 ? -25.870 35.134 26.484 1.00 31.74 189 GLY A C 1
ATOM 1400 O O . GLY A 1 191 ? -26.825 34.870 27.230 1.00 29.61 189 GLY A O 1
ATOM 1401 N N . ARG A 1 192 ? -25.477 36.375 26.190 1.00 31.60 190 ARG A N 1
ATOM 1402 C CA . ARG A 1 192 ? -26.141 37.572 26.714 1.00 36.32 190 ARG A CA 1
ATOM 1403 C C . ARG A 1 192 ? -27.613 37.612 26.281 1.00 33.60 190 ARG A C 1
ATOM 1404 O O . ARG A 1 192 ? -28.497 37.867 27.118 1.00 31.68 190 ARG A O 1
ATOM 1412 N N . GLY A 1 193 ? -27.900 37.342 25.011 1.00 29.71 191 GLY A N 1
ATOM 1413 C CA . GLY A 1 193 ? -29.275 37.408 24.547 1.00 29.68 191 GLY A CA 1
ATOM 1414 C C . GLY A 1 193 ? -30.133 36.343 25.172 1.00 29.46 191 GLY A C 1
ATOM 1415 O O . GLY A 1 193 ? -31.300 36.558 25.472 1.00 28.37 191 GLY A O 1
ATOM 1416 N N . PHE A 1 194 ? -29.558 35.174 25.401 1.00 23.57 192 PHE A N 1
ATOM 1417 C CA . PHE A 1 194 ? -30.319 34.087 26.062 1.00 29.42 192 PHE A CA 1
ATOM 1418 C C . PHE A 1 194 ? -30.806 34.481 27.502 1.00 33.53 192 PHE A C 1
ATOM 1419 O O . PHE A 1 194 ? -31.937 34.177 27.932 1.00 27.89 192 PHE A O 1
ATOM 1427 N N . HIS A 1 195 ? -29.969 35.212 28.226 1.00 37.16 193 HIS A N 1
ATOM 1428 C CA . HIS A 1 195 ? -30.305 35.638 29.633 1.00 37.14 193 HIS A CA 1
ATOM 1429 C C . HIS A 1 195 ? -30.930 37.020 29.739 1.00 42.70 193 HIS A C 1
ATOM 1430 O O . HIS A 1 195 ? -31.313 37.410 30.825 1.00 52.45 193 HIS A O 1
ATOM 1437 N N . ALA A 1 196 ? -31.057 37.766 28.632 1.00 39.34 194 ALA A N 1
ATOM 1438 C CA . ALA A 1 196 ? -31.511 39.179 28.657 1.00 51.06 194 ALA A CA 1
ATOM 1439 C C . ALA A 1 196 ? -32.870 39.522 29.341 1.00 64.70 194 ALA A C 1
ATOM 1440 O O . ALA A 1 196 ? -33.863 38.785 29.268 1.00 69.33 194 ALA A O 1
#

Nearest PDB structures (foldseek):
  4h79-assembly1_A  TM=1.006E+00  e=4.382E-27  Thermobifida fusca YX
  5u0a-assembly1_J  TM=7.225E-01  e=2.965E-04  Thermobifida fusca YX
  6c66-assembly1_I  TM=7.128E-01  e=6.589E-03  Thermobifida fusca YX
  3wa8-assembly2_B  TM=7.127E-01  e=1.026E-02  Meiothermus ruber DSM 1279
  3wa8-assembly1_A  TM=7.073E-01  e=1.132E-02  Meiothermus ruber DSM 1279

Organism: Thermobifida fusca (strain YX) (NCBI:txid269800)